Protein AF-A0A835LHP3-F1 (afdb_monomer)

Structure (mmCIF, N/CA/C/O backbone):
data_AF-A0A835LHP3-F1
#
_entry.id   AF-A0A835LHP3-F1
#
loop_
_atom_site.group_PDB
_atom_site.id
_atom_site.type_symbol
_atom_site.label_atom_id
_atom_site.label_alt_id
_atom_site.label_comp_id
_atom_site.label_asym_id
_atom_site.label_entity_id
_atom_site.label_seq_id
_atom_site.pdbx_PDB_ins_code
_atom_site.Cartn_x
_atom_site.Cartn_y
_atom_site.Cartn_z
_atom_site.occupancy
_atom_site.B_iso_or_equiv
_atom_site.auth_seq_id
_atom_site.auth_comp_id
_atom_site.auth_asym_id
_atom_site.auth_atom_id
_atom_site.pdbx_PDB_model_num
ATOM 1 N N . ALA A 1 1 ? -8.618 6.629 -2.449 1.00 92.69 1 ALA A N 1
ATOM 2 C CA . ALA A 1 1 ? -9.132 5.245 -2.339 1.00 92.69 1 ALA A CA 1
ATOM 3 C C . ALA A 1 1 ? -8.834 4.658 -0.963 1.00 92.69 1 ALA A C 1
ATOM 5 O O . ALA A 1 1 ? -9.775 4.389 -0.233 1.00 92.69 1 ALA A O 1
ATOM 6 N N . SER A 1 2 ? -7.558 4.535 -0.580 1.00 95.19 2 SER A N 1
ATOM 7 C CA . SER A 1 2 ? -7.135 4.005 0.727 1.00 95.19 2 SER A CA 1
ATOM 8 C C . SER A 1 2 ? -7.758 4.733 1.923 1.00 95.19 2 SER A C 1
ATOM 10 O O . SER A 1 2 ? -8.231 4.079 2.842 1.00 95.19 2 SER A O 1
ATOM 12 N N . GLU A 1 3 ? -7.836 6.066 1.886 1.00 96.00 3 GLU A N 1
ATOM 13 C CA . GLU A 1 3 ? -8.481 6.851 2.948 1.00 96.00 3 GLU A CA 1
ATOM 14 C C . GLU A 1 3 ? -9.966 6.516 3.114 1.00 96.00 3 GLU A C 1
ATOM 16 O O . GLU A 1 3 ? -10.389 6.229 4.223 1.00 96.00 3 GLU A O 1
ATOM 21 N N . LYS A 1 4 ? -10.739 6.472 2.022 1.00 97.69 4 LYS A N 1
ATOM 22 C CA . LYS A 1 4 ? -12.171 6.125 2.062 1.00 97.69 4 LYS A CA 1
ATOM 23 C C . LYS A 1 4 ? -12.431 4.732 2.641 1.00 97.69 4 LYS A C 1
ATOM 25 O O . LYS A 1 4 ? -13.455 4.498 3.268 1.00 97.69 4 LYS A O 1
ATOM 30 N N . VAL A 1 5 ? -11.503 3.799 2.425 1.00 97.56 5 VAL A N 1
ATOM 31 C CA . VAL A 1 5 ? -11.562 2.476 3.061 1.00 97.56 5 VAL A CA 1
ATOM 32 C C . VAL A 1 5 ? -11.202 2.579 4.544 1.00 97.56 5 VAL A C 1
ATOM 34 O O . VAL A 1 5 ? -11.896 2.021 5.386 1.00 97.56 5 VAL A O 1
ATOM 37 N N . ALA A 1 6 ? -10.158 3.336 4.887 1.00 96.06 6 ALA A N 1
ATOM 38 C CA . ALA A 1 6 ? -9.727 3.530 6.270 1.00 96.06 6 ALA A CA 1
ATOM 39 C C . ALA A 1 6 ? -10.754 4.289 7.135 1.00 96.06 6 ALA A C 1
ATOM 41 O O . ALA A 1 6 ? -10.833 4.034 8.332 1.00 96.06 6 ALA A O 1
ATOM 42 N N . THR A 1 7 ? -11.553 5.186 6.550 1.00 96.56 7 THR A N 1
ATOM 43 C CA . THR A 1 7 ? -12.650 5.890 7.238 1.00 96.56 7 THR A CA 1
ATOM 44 C C . THR A 1 7 ? -13.920 5.050 7.376 1.00 96.56 7 THR A C 1
ATOM 46 O O . THR A 1 7 ? -14.834 5.451 8.091 1.00 96.56 7 THR A O 1
ATOM 49 N N . GLY A 1 8 ? -14.002 3.904 6.692 1.00 96.50 8 GLY A N 1
ATOM 50 C CA . GLY A 1 8 ? -15.204 3.072 6.642 1.00 96.50 8 GLY A CA 1
ATOM 51 C C . GLY A 1 8 ? -16.275 3.548 5.653 1.00 96.50 8 GLY A C 1
ATOM 52 O O . GLY A 1 8 ? -17.349 2.955 5.619 1.00 96.50 8 GLY A O 1
ATOM 53 N N . GLU A 1 9 ? -16.006 4.569 4.826 1.00 98.06 9 GLU A N 1
ATOM 54 C CA . GLU A 1 9 ? -16.907 4.980 3.729 1.00 98.06 9 GLU A CA 1
ATOM 55 C C . GLU A 1 9 ? -17.065 3.853 2.691 1.00 98.06 9 GLU A C 1
ATOM 57 O O . GLU A 1 9 ? -18.132 3.683 2.105 1.00 98.06 9 GLU A O 1
ATOM 62 N N . LEU A 1 10 ? -16.007 3.064 2.476 1.00 98.06 10 LEU A N 1
ATOM 63 C CA . LEU A 1 10 ? -15.993 1.909 1.579 1.00 98.06 10 LEU A CA 1
ATOM 64 C C . LEU A 1 10 ? -15.487 0.662 2.309 1.00 98.06 10 LEU A C 1
ATOM 66 O O . LEU A 1 10 ? -14.505 0.723 3.042 1.00 98.06 10 LEU A O 1
ATOM 70 N N . SER A 1 11 ? -16.081 -0.501 2.034 1.00 97.25 11 SER A N 1
ATOM 71 C CA . SER A 1 11 ? -15.579 -1.777 2.572 1.00 97.25 11 SER A CA 1
ATOM 72 C C . SER A 1 11 ? -14.283 -2.240 1.897 1.00 97.25 11 SER A C 1
ATOM 74 O O . SER A 1 11 ? -13.495 -2.965 2.496 1.00 97.25 11 SER A O 1
ATOM 76 N N . SER A 1 12 ? -14.065 -1.857 0.636 1.00 96.69 12 SER A N 1
ATOM 77 C CA . SER A 1 12 ? -12.866 -2.184 -0.144 1.00 96.69 12 SER A CA 1
ATOM 78 C C . SER A 1 12 ? -12.728 -1.233 -1.339 1.00 96.69 12 SER A C 1
ATOM 80 O O . SER A 1 12 ? -13.684 -0.545 -1.701 1.00 96.69 12 SER A O 1
ATOM 82 N N . ALA A 1 13 ? -11.543 -1.172 -1.951 1.00 97.31 13 ALA A N 1
ATOM 83 C CA . ALA A 1 13 ? -11.316 -0.389 -3.162 1.00 97.31 13 ALA A CA 1
ATOM 84 C C . ALA A 1 13 ? -10.233 -1.019 -4.046 1.00 97.31 13 ALA A C 1
ATOM 86 O O . ALA A 1 13 ? -9.263 -1.582 -3.544 1.00 97.31 13 ALA A O 1
ATOM 87 N N . VAL A 1 14 ? -10.372 -0.840 -5.362 1.00 97.00 14 VAL A N 1
ATOM 88 C CA . VAL A 1 14 ? -9.348 -1.151 -6.368 1.00 97.00 14 VAL A CA 1
ATOM 89 C C . VAL A 1 14 ? -8.966 0.145 -7.075 1.00 97.00 14 VAL A C 1
ATOM 91 O O . VAL A 1 14 ? -9.835 0.927 -7.458 1.00 97.00 14 VAL A O 1
ATOM 94 N N . ALA A 1 15 ? -7.666 0.387 -7.237 1.00 96.44 15 ALA A N 1
ATOM 95 C CA . ALA A 1 15 ? -7.147 1.539 -7.964 1.00 96.44 15 ALA A CA 1
ATOM 96 C C . ALA A 1 15 ? -6.557 1.078 -9.303 1.00 96.44 15 ALA A C 1
ATOM 98 O O . ALA A 1 15 ? -5.546 0.381 -9.327 1.00 96.44 15 ALA A O 1
ATOM 99 N N . ILE A 1 16 ? -7.181 1.475 -10.415 1.00 97.00 16 ILE A N 1
ATOM 100 C CA . ILE A 1 16 ? -6.685 1.198 -11.770 1.00 97.00 16 ILE A CA 1
ATOM 101 C C . ILE A 1 16 ? -5.745 2.341 -12.156 1.00 97.00 16 ILE A C 1
ATOM 103 O O . ILE A 1 16 ? -6.190 3.397 -12.603 1.00 97.00 16 ILE A O 1
ATOM 107 N N . VAL A 1 17 ? -4.449 2.160 -11.907 1.00 95.88 17 VAL A N 1
ATOM 108 C CA . VAL A 1 17 ? -3.444 3.226 -12.030 1.00 95.88 17 VAL A CA 1
ATOM 109 C C . VAL A 1 17 ? -2.267 2.809 -12.902 1.00 95.88 17 VAL A C 1
ATOM 111 O O . VAL A 1 17 ? -1.926 1.634 -13.005 1.00 95.88 17 VAL A O 1
ATOM 114 N N . ARG A 1 18 ? -1.638 3.811 -13.517 1.00 95.88 18 ARG A N 1
ATOM 115 C CA . ARG A 1 18 ? -0.363 3.716 -14.233 1.00 95.88 18 ARG A CA 1
ATOM 116 C C . ARG A 1 18 ? 0.408 5.032 -14.052 1.00 95.88 18 ARG A C 1
ATOM 118 O O . ARG A 1 18 ? -0.253 6.072 -13.979 1.00 95.88 18 ARG A O 1
ATOM 125 N N . PRO A 1 19 ? 1.752 5.029 -14.035 1.00 94.12 19 PRO A N 1
ATOM 126 C CA . PRO A 1 19 ? 2.653 3.864 -14.079 1.00 94.12 19 PRO A CA 1
ATOM 127 C C . PRO A 1 19 ? 2.604 2.992 -12.798 1.00 94.12 19 PRO A C 1
ATOM 129 O O . PRO A 1 19 ? 2.000 3.422 -11.808 1.00 94.12 19 PRO A O 1
ATOM 132 N N . PRO A 1 20 ? 3.188 1.769 -12.799 1.00 93.31 20 PRO A N 1
ATOM 133 C CA . PRO A 1 20 ? 3.353 0.972 -11.578 1.00 93.31 20 PRO A CA 1
ATOM 134 C C . PRO A 1 20 ? 4.268 1.686 -10.567 1.00 93.31 20 PRO A C 1
ATOM 136 O O . PRO A 1 20 ? 4.828 2.743 -10.861 1.00 93.31 20 PRO A O 1
ATOM 139 N N . GLY A 1 21 ? 4.403 1.131 -9.358 1.00 91.38 21 GLY A N 1
ATOM 140 C CA . GLY A 1 21 ? 5.176 1.782 -8.291 1.00 91.38 21 GLY A CA 1
ATOM 141 C C . GLY A 1 21 ? 6.123 0.905 -7.474 1.00 91.38 21 GLY A C 1
ATOM 142 O O . GLY A 1 21 ? 7.009 1.444 -6.822 1.00 91.38 21 GLY A O 1
ATOM 143 N N . HIS A 1 22 ? 5.975 -0.418 -7.488 1.00 89.88 22 HIS A N 1
ATOM 144 C CA . HIS A 1 22 ? 6.636 -1.307 -6.519 1.00 89.88 22 HIS A CA 1
ATOM 145 C C . HIS A 1 22 ? 8.153 -1.517 -6.714 1.00 89.88 22 HIS A C 1
ATOM 147 O O . HIS A 1 22 ? 8.784 -2.176 -5.893 1.00 89.88 22 HIS A O 1
ATOM 153 N N . HIS A 1 23 ? 8.749 -0.947 -7.765 1.00 89.06 23 HIS A N 1
ATOM 154 C CA . HIS A 1 23 ? 10.202 -0.896 -7.941 1.00 89.06 23 HIS A CA 1
ATOM 155 C C . HIS A 1 23 ? 10.806 0.478 -7.617 1.00 89.06 23 HIS A C 1
ATOM 157 O O . HIS A 1 23 ? 12.022 0.584 -7.556 1.00 89.06 23 HIS A O 1
ATOM 163 N N . ALA A 1 24 ? 9.992 1.527 -7.437 1.00 88.62 24 ALA A N 1
ATOM 164 C CA . ALA A 1 24 ? 10.508 2.875 -7.206 1.00 88.62 24 ALA A CA 1
ATOM 165 C C . ALA A 1 24 ? 11.092 3.011 -5.793 1.00 88.62 24 ALA A C 1
ATOM 167 O O . ALA A 1 24 ? 10.409 2.718 -4.804 1.00 88.62 24 ALA A O 1
ATOM 168 N N . GLU A 1 25 ? 12.317 3.521 -5.723 1.00 85.19 25 GLU A N 1
ATOM 169 C CA . GLU A 1 25 ? 13.027 3.887 -4.497 1.00 85.19 25 GLU A CA 1
ATOM 170 C C . GLU A 1 25 ? 12.861 5.397 -4.214 1.00 85.19 25 GLU A C 1
ATOM 172 O O . GLU A 1 25 ? 12.349 6.133 -5.063 1.00 85.19 25 GLU A O 1
ATOM 177 N N . PRO A 1 26 ? 13.241 5.901 -3.021 1.00 85.56 26 PRO A N 1
ATOM 178 C CA . PRO A 1 26 ? 13.090 7.319 -2.679 1.00 85.56 26 PRO A CA 1
ATOM 179 C C . PRO A 1 26 ? 13.788 8.291 -3.640 1.00 85.56 26 PRO A C 1
ATOM 181 O O . PRO A 1 26 ? 13.294 9.397 -3.849 1.00 85.56 26 PRO A O 1
ATOM 184 N N . ASP A 1 27 ? 14.932 7.890 -4.189 1.00 87.81 27 ASP A N 1
ATOM 185 C CA . ASP A 1 27 ? 15.819 8.695 -5.031 1.00 87.81 27 ASP A CA 1
ATOM 186 C C . ASP A 1 27 ? 16.067 8.086 -6.422 1.00 87.81 27 ASP A C 1
ATOM 188 O O . ASP A 1 27 ? 16.833 8.644 -7.206 1.00 87.81 27 ASP A O 1
ATOM 192 N N . GLU A 1 28 ? 15.386 6.989 -6.768 1.00 87.50 28 GLU A N 1
ATOM 193 C CA . GLU A 1 28 ? 15.589 6.281 -8.034 1.00 87.50 28 GLU A CA 1
ATOM 194 C C . GLU A 1 28 ? 14.278 5.742 -8.628 1.00 87.50 28 GLU A C 1
ATOM 196 O O . GLU A 1 28 ? 13.484 5.064 -7.971 1.00 87.50 28 GLU A O 1
ATOM 201 N N . ALA A 1 29 ? 14.074 6.020 -9.920 1.00 91.12 29 ALA A N 1
ATOM 202 C CA . ALA A 1 29 ? 13.011 5.431 -10.727 1.00 91.12 29 ALA A CA 1
ATOM 203 C C . ALA A 1 29 ? 13.560 4.251 -11.540 1.00 91.12 29 ALA A C 1
ATOM 205 O O . ALA A 1 29 ? 14.562 4.385 -12.240 1.00 91.12 29 ALA A O 1
ATOM 206 N N . MET A 1 30 ? 12.876 3.108 -11.503 1.00 89.94 30 MET A N 1
ATOM 207 C CA . MET A 1 30 ? 13.313 1.880 -12.178 1.00 89.94 30 MET A CA 1
ATOM 208 C C . MET A 1 30 ? 12.133 0.947 -12.462 1.00 89.94 30 MET A C 1
ATOM 210 O O . MET A 1 30 ? 11.074 1.076 -11.853 1.00 89.94 30 MET A O 1
ATOM 214 N N . GLY A 1 31 ? 12.283 0.015 -13.410 1.00 89.31 31 GLY A N 1
ATOM 215 C CA . GLY A 1 31 ? 11.230 -0.962 -13.732 1.00 89.31 31 GLY A CA 1
ATOM 216 C C . GLY A 1 31 ? 9.882 -0.311 -14.073 1.00 89.31 31 GLY A C 1
ATOM 217 O O . GLY A 1 31 ? 8.843 -0.744 -13.585 1.00 89.31 31 GLY A O 1
ATOM 218 N N . PHE A 1 32 ? 9.906 0.793 -14.832 1.00 93.25 32 PHE A N 1
ATOM 219 C CA . PHE A 1 32 ? 8.744 1.641 -15.156 1.00 93.25 32 PHE A CA 1
ATOM 220 C C . PHE A 1 32 ? 8.065 2.328 -13.960 1.00 93.25 32 PHE A C 1
ATOM 222 O O . PHE A 1 32 ? 7.070 3.026 -14.147 1.00 93.25 32 PHE A O 1
ATOM 229 N N . CYS A 1 33 ? 8.595 2.171 -12.749 1.00 92.94 33 CYS A N 1
ATOM 230 C CA . CYS A 1 33 ? 8.057 2.768 -11.540 1.00 92.94 33 CYS A CA 1
ATOM 231 C C . CYS A 1 33 ? 8.708 4.131 -11.290 1.00 92.94 33 CYS A C 1
ATOM 233 O O . CYS A 1 33 ? 9.905 4.212 -11.028 1.00 92.94 33 CYS A O 1
ATOM 235 N N . LEU A 1 34 ? 7.909 5.201 -11.353 1.00 91.81 34 LEU A N 1
ATOM 236 C CA . LEU A 1 34 ? 8.363 6.570 -11.056 1.00 91.81 34 LEU A CA 1
ATOM 237 C C . LEU A 1 34 ? 8.173 6.946 -9.582 1.00 91.81 34 LEU A C 1
ATOM 239 O O . LEU A 1 34 ? 8.865 7.806 -9.052 1.00 91.81 34 LEU A O 1
ATOM 243 N N . SER A 1 35 ? 7.173 6.359 -8.928 1.00 90.06 35 SER A N 1
ATOM 244 C CA . SER A 1 35 ? 6.835 6.626 -7.532 1.00 90.06 35 SER A CA 1
ATOM 245 C C . SER A 1 35 ? 6.141 5.411 -6.937 1.00 90.06 35 SER A C 1
ATOM 247 O O . SER A 1 35 ? 5.334 4.760 -7.602 1.00 90.06 35 SER A O 1
ATOM 249 N N . ASN A 1 36 ? 6.421 5.109 -5.672 1.00 90.94 36 ASN 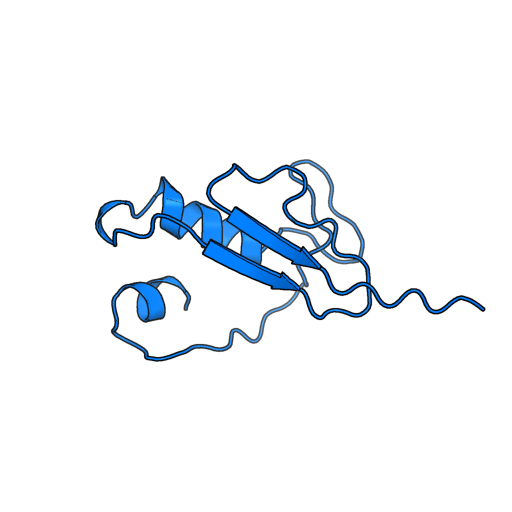A N 1
ATOM 250 C CA . ASN A 1 36 ? 5.848 3.939 -5.021 1.00 90.94 36 ASN A CA 1
ATOM 251 C C . ASN A 1 36 ? 4.462 4.247 -4.437 1.00 90.94 36 ASN A C 1
ATOM 253 O O . ASN A 1 36 ? 4.316 4.598 -3.266 1.00 90.94 36 ASN A O 1
ATOM 257 N N . ASN A 1 37 ? 3.432 4.115 -5.278 1.00 93.25 37 ASN A N 1
ATOM 258 C CA . ASN A 1 37 ? 2.036 4.430 -4.945 1.00 93.25 37 ASN A CA 1
ATOM 259 C C . ASN A 1 37 ? 1.559 3.766 -3.639 1.00 93.25 37 ASN A C 1
ATOM 261 O O . ASN A 1 37 ? 0.865 4.392 -2.836 1.00 93.25 37 ASN A O 1
ATOM 265 N N . VAL A 1 38 ? 1.940 2.503 -3.417 1.00 92.50 38 VAL A N 1
ATOM 266 C CA . VAL A 1 38 ? 1.515 1.717 -2.248 1.00 92.50 38 VAL A CA 1
ATOM 267 C C . VAL A 1 38 ? 2.192 2.232 -0.978 1.00 92.50 38 VAL A C 1
ATOM 269 O O . VAL A 1 38 ? 1.521 2.453 0.032 1.00 92.50 38 VAL A O 1
ATOM 272 N N . VAL A 1 39 ? 3.501 2.492 -1.034 1.00 89.62 39 VAL A N 1
ATOM 273 C CA . VAL A 1 39 ? 4.260 3.057 0.093 1.00 89.62 39 VAL A CA 1
ATOM 274 C C . VAL A 1 39 ? 3.779 4.465 0.438 1.00 89.62 39 VAL A C 1
ATOM 276 O O . VAL 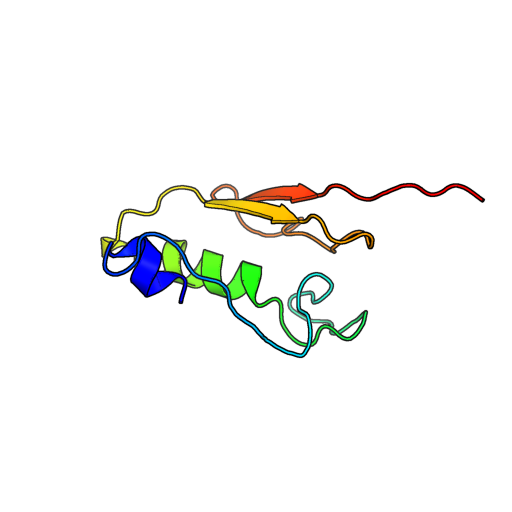A 1 39 ? 3.601 4.774 1.616 1.00 89.62 39 VAL A O 1
ATOM 279 N N . ILE A 1 40 ? 3.513 5.308 -0.564 1.00 92.06 40 ILE A N 1
ATOM 280 C CA . ILE A 1 40 ? 2.975 6.660 -0.359 1.00 92.06 40 ILE A CA 1
ATOM 281 C C . ILE A 1 40 ? 1.618 6.588 0.346 1.00 92.06 40 ILE A C 1
ATOM 283 O O . ILE A 1 40 ? 1.417 7.271 1.350 1.00 92.06 40 ILE A O 1
ATOM 287 N N . ALA A 1 41 ? 0.708 5.724 -0.115 1.00 94.19 41 ALA A N 1
ATOM 288 C CA . ALA A 1 41 ? -0.597 5.542 0.518 1.00 94.19 41 ALA A CA 1
ATOM 289 C C . ALA A 1 41 ? -0.477 5.039 1.968 1.00 94.19 41 ALA A C 1
ATOM 291 O O . ALA A 1 41 ? -1.175 5.538 2.851 1.00 94.19 41 ALA A O 1
ATOM 292 N N . ALA A 1 42 ? 0.421 4.087 2.230 1.00 92.44 42 ALA A N 1
ATOM 293 C CA . ALA A 1 42 ? 0.664 3.578 3.576 1.00 92.44 42 ALA A CA 1
ATOM 294 C C . ALA A 1 42 ? 1.250 4.657 4.504 1.00 92.44 42 ALA A C 1
ATOM 296 O O . ALA A 1 42 ? 0.769 4.840 5.622 1.00 92.44 42 ALA A O 1
ATOM 297 N N . SER A 1 43 ? 2.247 5.412 4.031 1.00 90.81 43 SER A N 1
ATOM 298 C CA . SER A 1 43 ? 2.852 6.522 4.775 1.00 90.81 43 SER A CA 1
ATOM 299 C C . SER A 1 43 ? 1.836 7.624 5.073 1.00 90.81 43 SER A C 1
ATOM 301 O O . SER A 1 43 ? 1.767 8.107 6.202 1.00 90.81 43 SER A O 1
ATOM 303 N N . TYR A 1 44 ? 0.994 7.973 4.096 1.00 94.31 44 TYR A N 1
ATOM 304 C CA . TYR A 1 44 ? -0.086 8.941 4.266 1.00 94.31 44 TYR A CA 1
ATOM 305 C C . TYR A 1 44 ? -1.022 8.546 5.417 1.00 94.31 44 TYR A C 1
ATOM 307 O O . TYR A 1 44 ? -1.227 9.332 6.340 1.00 94.31 44 TYR A O 1
ATOM 315 N N . LEU A 1 45 ? -1.513 7.302 5.428 1.00 94.81 45 LEU A N 1
ATOM 316 C CA . LEU A 1 45 ? -2.397 6.817 6.492 1.00 94.81 45 LEU A CA 1
ATOM 317 C C . LEU A 1 45 ? -1.707 6.747 7.864 1.00 94.81 45 LEU A C 1
ATOM 319 O O . LEU A 1 45 ? -2.319 7.070 8.875 1.00 94.81 45 LEU A O 1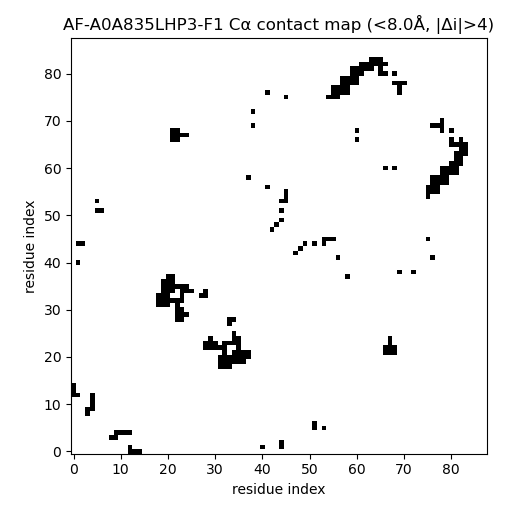
ATOM 323 N N . LEU A 1 46 ? -0.439 6.328 7.918 1.00 92.56 46 LEU A N 1
ATOM 324 C CA . LEU A 1 46 ? 0.277 6.131 9.184 1.00 92.56 46 LEU A CA 1
ATOM 325 C C . LEU A 1 46 ? 0.775 7.429 9.827 1.00 92.56 46 LEU A C 1
ATOM 327 O O . LEU A 1 46 ? 0.870 7.481 11.060 1.00 92.56 46 LEU A O 1
ATOM 331 N N . ASN A 1 47 ? 1.161 8.411 9.007 1.00 92.25 47 ASN A N 1
ATOM 332 C CA . ASN A 1 47 ? 1.909 9.592 9.442 1.00 92.25 47 ASN A CA 1
ATOM 333 C C . ASN A 1 47 ? 1.134 10.897 9.253 1.00 92.25 47 ASN A C 1
ATOM 335 O O . ASN A 1 47 ? 1.301 11.807 10.057 1.00 92.25 47 ASN A O 1
ATOM 339 N N . GLN A 1 48 ? 0.306 11.002 8.210 1.00 94.00 48 GLN A N 1
ATOM 340 C CA . GLN A 1 48 ? -0.441 12.231 7.919 1.00 94.00 48 GLN A CA 1
ATOM 341 C C . GLN A 1 48 ? -1.892 12.175 8.399 1.00 94.00 48 GLN A C 1
ATOM 343 O O . GLN A 1 48 ? -2.490 13.228 8.580 1.00 94.00 48 GLN A O 1
ATOM 348 N N . ARG A 1 49 ? -2.443 10.974 8.632 1.00 95.38 49 ARG A N 1
ATOM 349 C CA . ARG A 1 49 ? -3.823 10.758 9.105 1.00 95.38 49 ARG A CA 1
ATOM 350 C C . ARG A 1 49 ? -3.902 9.983 10.434 1.00 95.38 49 ARG A C 1
ATOM 352 O O . ARG A 1 49 ? -4.579 8.953 10.510 1.00 95.38 49 ARG A O 1
ATOM 359 N N . PRO A 1 50 ? -3.184 10.415 11.492 1.00 92.69 50 PRO A N 1
ATOM 360 C CA . PRO A 1 50 ? -3.135 9.693 12.767 1.00 92.69 50 PRO A CA 1
ATOM 361 C C . PRO A 1 50 ? -4.506 9.553 13.448 1.00 92.69 50 PRO A C 1
ATOM 363 O O . PRO A 1 50 ? -4.719 8.599 14.197 1.00 92.69 50 PRO A O 1
ATOM 366 N N . GLU A 1 51 ? -5.446 10.458 13.173 1.00 95.75 51 GLU A N 1
ATOM 367 C CA . GLU A 1 51 ? -6.817 10.432 13.685 1.00 95.75 51 GLU A CA 1
ATOM 368 C C . GLU A 1 51 ? -7.634 9.237 13.178 1.00 95.75 51 GLU A C 1
ATOM 370 O O . GLU A 1 51 ? -8.596 8.838 13.829 1.00 95.75 51 GLU A O 1
ATOM 375 N N . LEU A 1 52 ? -7.215 8.605 12.074 1.00 94.62 52 LEU A N 1
ATOM 376 C CA . LEU A 1 52 ? -7.812 7.359 11.582 1.00 94.62 52 LEU A CA 1
ATOM 377 C C . LEU A 1 52 ? -7.398 6.133 12.413 1.00 94.62 52 LEU A C 1
ATOM 379 O O . LEU A 1 52 ? -7.878 5.028 12.174 1.00 94.62 52 LEU A O 1
ATOM 383 N N . GLY A 1 53 ? -6.477 6.288 13.371 1.00 93.62 53 GLY A N 1
ATOM 384 C CA . GLY A 1 53 ? -6.089 5.222 14.297 1.00 93.62 53 GLY A CA 1
ATOM 385 C C . GLY A 1 53 ? -5.328 4.054 13.656 1.00 93.62 53 GLY A C 1
ATOM 386 O O . GLY A 1 53 ? -5.118 3.029 14.312 1.00 93.62 53 GLY A O 1
ATOM 387 N N . VAL A 1 54 ? -4.876 4.185 12.403 1.00 94.25 54 VAL A N 1
ATOM 388 C CA . VAL A 1 54 ? -4.119 3.146 11.693 1.00 94.25 54 VAL A CA 1
ATOM 389 C C . VAL A 1 54 ? -2.725 3.010 12.311 1.00 94.25 54 VAL A C 1
ATOM 391 O O . VAL A 1 54 ? -1.861 3.879 12.191 1.00 94.25 54 VAL A O 1
ATOM 394 N N . LYS A 1 55 ? -2.477 1.894 13.000 1.00 91.31 55 LYS A N 1
ATOM 395 C CA . LYS A 1 55 ? -1.201 1.651 13.702 1.00 91.31 55 LYS A CA 1
ATOM 396 C C . LYS A 1 55 ? -0.223 0.801 12.902 1.00 91.31 55 LYS A C 1
ATOM 398 O O . LYS A 1 55 ? 0.983 1.020 13.018 1.00 91.31 55 LYS A O 1
ATOM 403 N N . LYS A 1 56 ? -0.741 -0.152 12.126 1.00 90.31 56 LYS A N 1
ATOM 404 C CA . LYS A 1 56 ? 0.023 -1.121 11.336 1.00 90.31 56 LYS A CA 1
ATOM 405 C C . LYS A 1 56 ? -0.655 -1.331 9.988 1.00 90.31 56 LYS A C 1
ATOM 407 O O . LYS A 1 56 ? -1.882 -1.340 9.929 1.00 90.31 56 LYS A O 1
ATOM 412 N N . ILE A 1 57 ? 0.138 -1.519 8.940 1.00 91.25 57 ILE A N 1
ATOM 413 C CA . ILE A 1 57 ? -0.339 -1.832 7.588 1.00 91.25 57 ILE A CA 1
ATOM 414 C C . ILE A 1 57 ? 0.394 -3.078 7.095 1.00 91.25 57 ILE A C 1
ATOM 416 O O . ILE A 1 57 ? 1.613 -3.164 7.228 1.00 91.25 57 ILE A O 1
ATOM 420 N N . LEU A 1 58 ? -0.353 -4.028 6.530 1.00 90.31 58 LEU A N 1
ATOM 421 C CA . LEU A 1 58 ? 0.191 -5.161 5.786 1.00 90.31 58 LEU A CA 1
ATOM 422 C C . LEU A 1 58 ? 0.132 -4.836 4.292 1.00 90.31 58 LEU A C 1
ATOM 424 O O . LEU A 1 58 ? -0.936 -4.516 3.774 1.00 90.31 58 LEU A O 1
ATOM 428 N N . ILE A 1 59 ? 1.271 -4.935 3.614 1.00 89.00 59 ILE A N 1
ATOM 429 C CA . ILE A 1 59 ? 1.368 -4.870 2.156 1.00 89.00 59 ILE A CA 1
ATOM 430 C C . ILE A 1 59 ? 1.640 -6.282 1.649 1.00 89.00 59 ILE A C 1
ATOM 432 O O . ILE A 1 59 ? 2.636 -6.899 2.031 1.00 89.00 59 ILE A O 1
ATOM 436 N N . VAL A 1 60 ? 0.756 -6.770 0.783 1.00 88.56 60 VAL A N 1
ATOM 437 C CA . VAL A 1 60 ? 0.940 -8.015 0.035 1.00 88.56 60 VAL A CA 1
ATOM 438 C C . VAL A 1 60 ? 1.274 -7.635 -1.399 1.00 88.56 60 VAL A C 1
ATOM 440 O O . VAL A 1 60 ? 0.445 -7.033 -2.080 1.00 88.56 60 VAL A O 1
ATOM 443 N N . ASP A 1 61 ? 2.493 -7.951 -1.826 1.00 86.81 61 ASP A N 1
ATOM 444 C CA . ASP A 1 61 ? 2.931 -7.783 -3.208 1.00 86.81 61 ASP A CA 1
ATOM 445 C C . ASP A 1 61 ? 2.949 -9.149 -3.896 1.00 86.81 61 ASP A C 1
ATOM 447 O O . ASP A 1 61 ? 3.805 -9.994 -3.620 1.00 86.81 61 ASP A O 1
ATOM 451 N N . TRP A 1 62 ? 1.938 -9.349 -4.736 1.00 86.50 62 TRP A N 1
ATOM 452 C CA . TRP A 1 62 ? 1.714 -10.545 -5.545 1.00 86.50 62 TRP A CA 1
ATOM 453 C C . TRP A 1 62 ? 2.236 -10.421 -6.984 1.00 86.50 62 TRP A C 1
ATOM 455 O O . TRP A 1 62 ? 1.961 -11.298 -7.803 1.00 86.50 62 TRP A O 1
ATOM 465 N N . ASP A 1 63 ? 2.918 -9.322 -7.322 1.00 87.69 63 ASP A N 1
ATOM 466 C CA . ASP A 1 63 ? 3.533 -9.181 -8.638 1.00 87.69 63 ASP A CA 1
ATOM 467 C C . ASP A 1 63 ? 4.633 -10.238 -8.821 1.00 87.69 63 ASP A C 1
ATOM 469 O O . ASP A 1 63 ? 5.304 -10.649 -7.871 1.00 87.69 63 ASP A O 1
ATOM 473 N N . VAL A 1 64 ? 4.802 -10.709 -10.057 1.00 88.06 64 VAL A N 1
ATOM 474 C CA . VAL A 1 64 ? 5.791 -11.743 -10.390 1.00 88.06 64 VAL A CA 1
ATOM 475 C C . VAL A 1 64 ? 7.220 -11.230 -10.230 1.00 88.06 64 VAL A C 1
ATOM 477 O O . VAL A 1 64 ? 8.127 -12.005 -9.919 1.00 88.06 64 VAL A O 1
ATOM 480 N N . HIS A 1 65 ? 7.430 -9.929 -10.424 1.00 85.12 65 HIS A N 1
ATOM 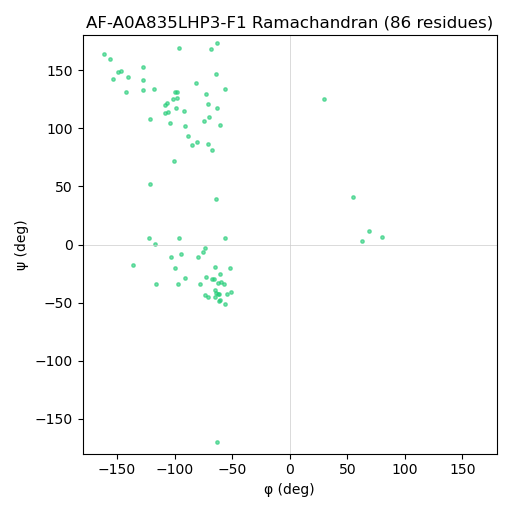481 C CA .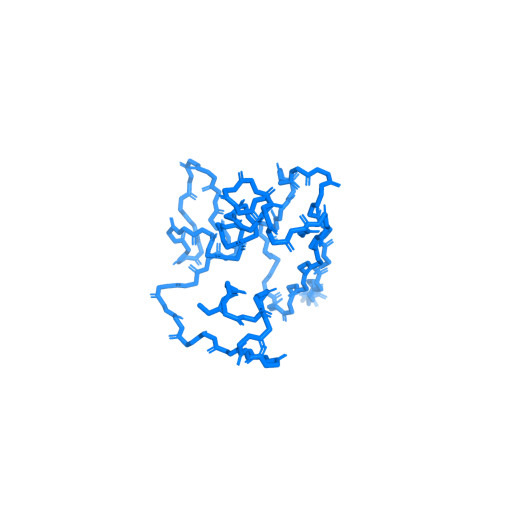 HIS A 1 65 ? 8.719 -9.301 -10.226 1.00 85.12 65 HIS A CA 1
ATOM 482 C C . HIS A 1 65 ? 8.920 -9.026 -8.748 1.00 85.12 65 HIS A C 1
ATOM 484 O O . HIS A 1 65 ? 8.027 -8.554 -8.044 1.00 85.12 65 HIS A O 1
ATOM 490 N N . HIS A 1 66 ? 10.142 -9.270 -8.278 1.00 78.50 66 HIS A N 1
ATOM 491 C CA . HIS A 1 66 ? 10.528 -8.861 -6.939 1.00 78.50 66 HIS A CA 1
ATOM 492 C C . HIS A 1 66 ? 10.399 -7.338 -6.834 1.00 78.50 66 HIS A C 1
ATOM 494 O O . HIS A 1 66 ? 11.259 -6.595 -7.314 1.00 78.50 66 HIS A O 1
ATOM 500 N N . GLY A 1 67 ? 9.330 -6.876 -6.191 1.00 63.25 67 GLY A N 1
ATOM 501 C CA . GLY A 1 67 ? 9.206 -5.487 -5.795 1.00 63.25 67 GLY A CA 1
ATOM 502 C C . GLY A 1 67 ? 10.407 -5.131 -4.932 1.00 63.25 67 GLY A C 1
ATOM 503 O O . GLY A 1 67 ? 10.778 -5.870 -4.008 1.00 63.25 67 GLY A O 1
ATOM 504 N N . MET A 1 68 ? 11.030 -3.989 -5.208 1.00 65.25 68 MET A N 1
ATOM 505 C CA . MET A 1 68 ? 11.866 -3.342 -4.206 1.00 65.25 68 MET A CA 1
ATOM 506 C C . MET A 1 68 ? 10.879 -2.891 -3.134 1.00 65.25 68 MET A C 1
ATOM 508 O O . MET A 1 68 ? 10.307 -1.807 -3.182 1.00 65.25 68 MET A O 1
ATOM 512 N N . GLY A 1 69 ? 10.513 -3.843 -2.272 1.00 55.50 69 GLY A N 1
ATOM 513 C CA . 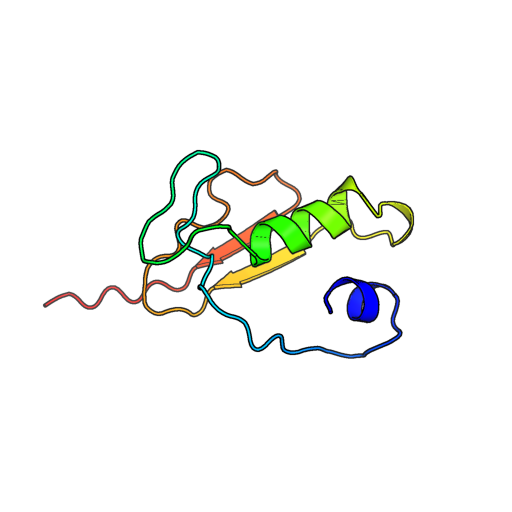GLY A 1 69 ? 9.432 -3.664 -1.333 1.00 55.50 69 GLY A CA 1
ATOM 514 C C . GLY A 1 69 ? 9.770 -2.540 -0.358 1.00 55.50 69 GLY A C 1
ATOM 515 O O . GLY A 1 69 ? 10.807 -1.884 -0.462 1.00 55.50 69 GLY A O 1
ATOM 516 N N . PRO A 1 70 ? 8.970 -2.379 0.695 1.00 53.03 70 PRO A N 1
ATOM 517 C CA . PRO A 1 70 ? 9.291 -1.523 1.829 1.00 53.03 70 PRO A CA 1
ATOM 518 C C . PRO A 1 70 ? 10.530 -2.001 2.624 1.00 53.03 70 PRO A C 1
ATOM 520 O O . PRO A 1 70 ? 10.550 -1.888 3.844 1.00 53.03 70 PRO A O 1
ATOM 523 N N . LYS A 1 71 ? 11.598 -2.503 1.981 1.00 50.03 71 LYS A N 1
ATOM 524 C CA . LYS A 1 71 ? 12.892 -2.852 2.588 1.00 50.03 71 LYS A CA 1
ATOM 525 C C . LYS A 1 71 ? 13.468 -1.689 3.411 1.00 50.03 71 LYS A C 1
ATOM 527 O O . LYS A 1 71 ? 14.279 -1.924 4.299 1.00 50.03 71 LYS A O 1
ATOM 532 N N . ARG A 1 72 ? 13.008 -0.454 3.164 1.00 49.81 72 ARG A N 1
ATOM 533 C CA . ARG A 1 72 ? 13.301 0.748 3.960 1.00 49.81 72 ARG A CA 1
ATOM 534 C C . ARG A 1 72 ? 12.096 1.407 4.642 1.00 49.81 72 ARG A C 1
ATOM 536 O O . ARG A 1 72 ? 12.279 2.407 5.335 1.00 49.81 72 ARG A O 1
ATOM 543 N N . CYS A 1 73 ? 10.871 0.898 4.505 1.00 49.28 73 CYS A N 1
ATOM 544 C CA . CYS A 1 73 ? 9.718 1.556 5.119 1.00 49.28 73 CYS A CA 1
ATOM 545 C C . CYS A 1 73 ? 9.473 1.013 6.527 1.00 49.28 73 CYS A C 1
ATOM 547 O O . CYS A 1 73 ? 8.920 -0.065 6.688 1.00 49.28 73 CYS A O 1
ATOM 549 N N . PHE A 1 74 ? 9.903 1.806 7.514 1.00 54.03 74 PHE A N 1
ATOM 550 C CA . PHE A 1 74 ? 9.356 1.978 8.867 1.00 54.03 74 PHE A CA 1
ATOM 551 C C . PHE A 1 74 ? 8.640 0.772 9.496 1.00 54.03 74 PHE A C 1
ATOM 553 O O . PHE A 1 74 ? 7.604 0.344 9.006 1.00 54.03 74 PHE A O 1
ATOM 560 N N . GLY A 1 75 ? 9.061 0.350 10.697 1.00 61.34 75 GLY A N 1
ATOM 561 C CA . GLY A 1 75 ? 8.540 -0.824 11.434 1.00 61.34 75 GLY A CA 1
ATOM 562 C C . GLY A 1 75 ? 7.027 -0.892 11.745 1.00 61.34 75 GLY A C 1
ATOM 563 O O . GLY A 1 75 ? 6.587 -1.805 12.438 1.00 61.34 75 GLY A O 1
ATOM 564 N N . ARG A 1 76 ? 6.216 0.049 11.247 1.00 75.06 76 ARG A N 1
ATOM 565 C CA . ARG A 1 76 ? 4.743 0.010 11.221 1.00 75.06 76 ARG A CA 1
ATOM 566 C C . ARG A 1 76 ? 4.168 -0.542 9.902 1.00 75.06 76 ARG A C 1
ATOM 568 O O . ARG A 1 76 ? 2.960 -0.764 9.832 1.00 75.06 76 ARG A O 1
ATOM 575 N N . ILE A 1 77 ? 4.995 -0.773 8.880 1.00 79.19 77 ILE A N 1
ATOM 576 C CA . ILE A 1 77 ? 4.626 -1.402 7.606 1.00 79.19 77 ILE A CA 1
ATOM 577 C C . ILE A 1 77 ? 5.241 -2.803 7.564 1.00 79.19 77 ILE A C 1
ATOM 579 O O . ILE A 1 77 ? 6.454 -2.966 7.643 1.00 79.19 77 ILE A O 1
ATOM 583 N N . LEU A 1 78 ? 4.392 -3.821 7.444 1.00 69.94 78 LEU A N 1
ATOM 584 C CA . LEU A 1 78 ? 4.788 -5.214 7.249 1.00 69.94 78 LEU A CA 1
ATOM 585 C C . LEU A 1 78 ? 4.680 -5.531 5.755 1.00 69.94 78 LEU A C 1
ATOM 587 O O . LEU A 1 78 ? 3.591 -5.449 5.192 1.00 69.94 78 LEU A O 1
ATOM 591 N N . GLY A 1 79 ? 5.800 -5.860 5.111 1.00 63.91 79 GLY A N 1
ATOM 592 C CA . GLY A 1 79 ? 5.831 -6.271 3.706 1.00 63.91 79 GLY A CA 1
ATOM 593 C C . GLY A 1 79 ? 5.900 -7.790 3.560 1.00 63.91 79 GLY A C 1
ATOM 594 O O . GLY A 1 79 ? 6.740 -8.426 4.193 1.00 63.91 79 GLY A O 1
ATOM 595 N N . CYS A 1 80 ? 5.046 -8.357 2.710 1.00 55.81 80 CYS A N 1
ATOM 596 C CA . CYS A 1 80 ? 5.117 -9.741 2.248 1.00 55.81 80 CYS A CA 1
ATOM 597 C C . CYS A 1 80 ? 5.241 -9.729 0.717 1.00 55.81 80 CYS A C 1
ATOM 599 O O . CYS A 1 80 ? 4.283 -9.371 0.032 1.00 55.81 80 CYS A O 1
ATOM 601 N N . CYS A 1 81 ? 6.423 -10.064 0.191 1.00 59.97 81 CYS A N 1
ATOM 602 C CA . CYS A 1 81 ? 6.671 -10.191 -1.249 1.00 59.97 81 CYS A CA 1
ATOM 603 C C . CYS A 1 81 ? 6.659 -11.672 -1.630 1.00 59.97 81 CYS A C 1
ATOM 605 O O . CYS A 1 81 ? 7.437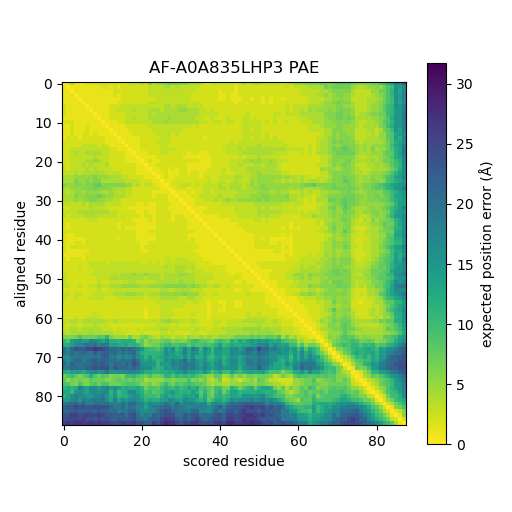 -12.448 -1.071 1.00 59.97 81 CYS A O 1
ATOM 607 N N . THR A 1 82 ? 5.828 -12.058 -2.595 1.00 54.84 82 THR A N 1
ATOM 608 C CA . THR A 1 82 ? 5.841 -13.407 -3.174 1.00 54.84 82 THR A CA 1
ATOM 609 C C . THR A 1 82 ? 6.583 -13.386 -4.508 1.00 54.84 82 THR A C 1
ATOM 611 O O . THR A 1 82 ? 5.964 -13.480 -5.562 1.00 54.84 82 THR A O 1
ATOM 614 N N . SER A 1 83 ? 7.909 -13.231 -4.497 1.00 54.97 83 SER A N 1
ATOM 615 C CA . SER A 1 83 ? 8.682 -13.341 -5.738 1.00 54.97 83 SER A CA 1
ATOM 616 C C . SER A 1 83 ? 8.712 -14.799 -6.212 1.00 54.97 83 SER A C 1
ATOM 618 O O . SER A 1 83 ? 9.163 -15.694 -5.495 1.00 54.97 83 SER A O 1
ATOM 620 N N . GLN A 1 84 ? 8.221 -15.057 -7.429 1.00 43.69 84 GLN A N 1
ATOM 621 C CA . GLN A 1 84 ? 8.422 -16.343 -8.096 1.00 43.69 84 GLN A CA 1
ATOM 622 C C . GLN A 1 84 ? 9.874 -16.413 -8.579 1.00 43.69 84 GLN A C 1
ATOM 624 O O . GLN A 1 84 ? 10.251 -15.777 -9.560 1.00 43.69 84 GLN A O 1
ATOM 629 N N . PHE A 1 85 ? 10.703 -17.207 -7.902 1.00 42.62 85 PHE A N 1
ATOM 630 C CA . PHE A 1 85 ? 11.980 -17.652 -8.456 1.00 42.62 85 PHE A CA 1
ATOM 631 C C . PHE A 1 85 ? 11.677 -18.666 -9.573 1.00 42.62 85 PHE A C 1
ATOM 633 O O . PHE A 1 85 ? 11.604 -19.868 -9.330 1.00 42.62 85 PHE A O 1
ATOM 640 N N . ILE A 1 86 ? 11.442 -18.196 -10.801 1.00 40.00 86 ILE A N 1
ATOM 641 C CA . ILE A 1 86 ? 11.500 -19.067 -11.980 1.00 40.00 86 ILE A CA 1
ATOM 642 C C . ILE A 1 86 ? 12.982 -19.188 -12.330 1.00 40.00 86 ILE A C 1
ATOM 644 O O . ILE A 1 86 ? 13.531 -18.373 -13.066 1.00 40.00 86 ILE A O 1
ATOM 648 N N . GLY A 1 87 ? 13.651 -20.166 -11.718 1.00 33.72 87 GLY A N 1
ATOM 649 C CA . GLY A 1 87 ? 14.936 -20.635 -12.223 1.00 33.72 87 GLY A CA 1
ATOM 650 C C . GLY A 1 87 ? 14.712 -21.235 -13.608 1.00 33.72 87 GLY A C 1
ATOM 651 O O . GLY A 1 87 ? 13.932 -22.179 -13.736 1.00 33.72 87 GLY A O 1
ATOM 652 N N . ILE A 1 88 ? 15.340 -20.645 -14.625 1.00 39.69 88 ILE A N 1
ATOM 653 C CA . ILE A 1 88 ? 15.569 -21.291 -15.924 1.00 39.69 88 ILE A CA 1
ATOM 654 C C . ILE A 1 88 ? 16.858 -22.099 -15.802 1.00 39.69 88 ILE A C 1
ATOM 656 O O . ILE A 1 88 ? 17.825 -21.542 -15.230 1.00 39.69 88 ILE A O 1
#

InterPro domains:
  IPR023696 Ureohydrolase domain superfamily [SSF52768] (2-74)
  IPR023801 Histone deacetylase domain [PF00850] (1-74)
  IPR037138 Histone deacetylase domain superfamily [G3DSA:3.40.800.20] (1-78)

Secondary structure (DSSP, 8-state):
-HHHHHTTS-S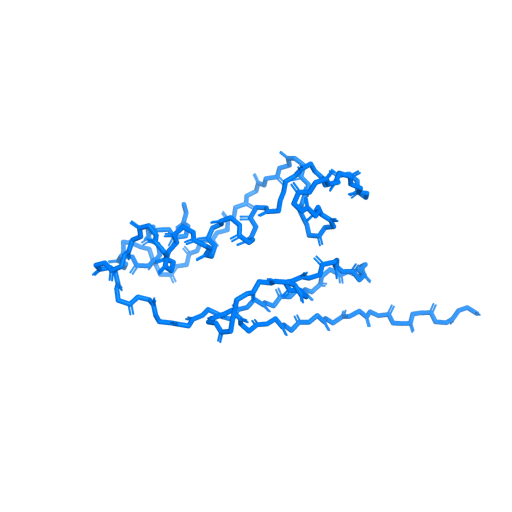------SS--TT--SS--BTTBSS-HHHHHHHIIIII-GGG----EEEEE--SS----STTS-TTEEEEE-------

Solvent-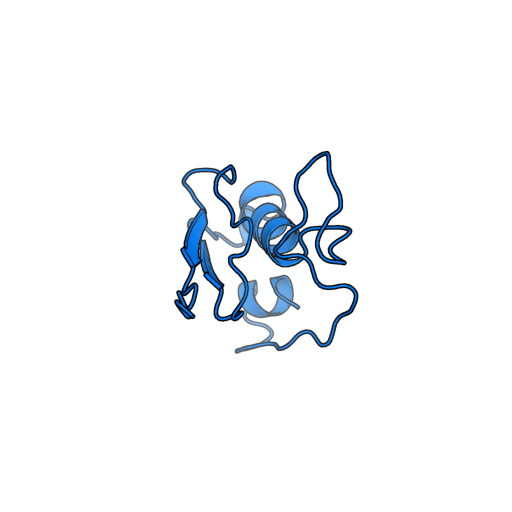accessible surface area (backbone atoms only — not comparable to full-atom values): 5521 Å² total; per-residue (Å²): 104,71,60,44,35,65,73,61,79,31,96,69,80,85,83,94,76,77,72,54,19,52,45,18,53,100,90,44,65,36,92,73,4,74,48,32,59,66,60,52,53,52,48,40,43,51,70,75,36,58,88,65,65,51,73,67,46,82,46,79,42,80,50,64,60,73,50,54,57,61,88,81,47,58,98,48,48,47,74,46,75,53,54,63,84,77,80,127

Sequence (88 aa):
ASEKVATGELSSAVAIVRPPGHHAEPDEAMGFCLSNNVVIAASYLLNQRPELGVKKILIVDWDVHHGMGPKRCFGRILGCCTSQFIGI

Foldseek 3Di:
DLVCCLVVVDVDDDDPDDDAAQADDPPDDDPRHPHRPVLVSVCCCCPVVCVSVQQAEEDEAPDQDFGPHPPPDDPRYHYDYDHDPPDD

pLDDT: mean 83.03, std 17.35, range [33.72, 98.06]

Organism: NCBI:txid261450

Radius of gyration: 13.82 Å; Cα contacts (8 Å, |Δi|>4): 126; chains: 1; bounding box: 33×34×30 Å

Nearest PDB structures (foldseek):
  5ji5-assembly1_A  TM=8.963E-01  e=1.323E-05  Paraburkholderia phymatum STM815
  2vqo-assembly1_A  TM=9.047E-01  e=3.896E-05  Homo sapiens
  8qa7-assembly2_B  TM=8.903E-01  e=2.954E-04  Danio rerio
  5efn-assembly2_A  TM=8.793E-01  e=2.954E-04  Danio rerio
  6dvo-assembly1_A  TM=8.809E-01  e=3.870E-04  Danio rerio

Mean predicted aligned error: 6.07 Å